Protein AF-A0A8H6TYX7-F1 (afdb_monomer_lite)

Sequence (125 aa):
MGPKTRNVTEVAYKVVAIGSCGVPTAKRFIGTNASGDPTIKAYGTYEDSEVYADPDVDVLYIGAFLCCIVLCEKPVSSNAAKLRSLLVAAKENDMIFMEAMWTPFQPLPLAVKSLLESGEFGARW

pLDDT: mean 81.77, std 11.76, range [48.25, 94.25]

Secondary structure (DSSP, 8-state):
--GGGGT--S------EEE-SSHHHHHHHHHHHSTT-TTSEEES--STTTTTT-TT-S-EEESS--SSSEEEPSSS-SSHHHHHHHHHHHHHTT---EE---GGGSHHHHHHHHHHHT-TT-S--

Foldseek 3Di:
DDCVVLVRDPDDDDQQEFEDCAQVVQQVCCVPPVVSPPNYHGHNDDDPVPPQVPPVDPADEDQDADAARYCYEPPNDPDDVSVVVSVVSCVVVVHDDHHVDCPCSDPVVVVVVVVVVVCPVHDDD

Structure (mmCIF, N/CA/C/O backbone):
data_AF-A0A8H6TYX7-F1
#
_entry.id   AF-A0A8H6TYX7-F1
#
loop_
_atom_site.group_PDB
_atom_site.id
_atom_site.type_symbol
_atom_site.label_atom_id
_atom_site.label_alt_id
_atom_site.label_comp_id
_atom_site.label_asym_id
_atom_site.label_entity_id
_atom_site.label_seq_id
_atom_site.pdbx_PDB_ins_code
_atom_site.Cartn_x
_atom_site.Cartn_y
_atom_site.Cartn_z
_atom_site.occupancy
_atom_site.B_iso_or_equiv
_atom_site.auth_seq_id
_atom_site.auth_comp_id
_atom_site.auth_asym_id
_atom_site.auth_atom_id
_atom_site.pdbx_PDB_model_num
ATOM 1 N N . MET A 1 1 ? 3.018 -4.619 15.814 1.00 49.97 1 MET A N 1
ATOM 2 C CA . MET A 1 1 ? 1.636 -5.120 15.991 1.00 49.97 1 MET A CA 1
ATOM 3 C C . MET A 1 1 ? 1.185 -5.729 14.675 1.00 49.97 1 MET A C 1
ATOM 5 O O . MET A 1 1 ? 1.257 -5.036 13.670 1.00 49.97 1 MET A O 1
ATOM 9 N N . GLY A 1 2 ? 0.829 -7.014 14.657 1.00 54.94 2 GLY A N 1
ATOM 10 C CA . GLY A 1 2 ? 0.375 -7.694 13.436 1.00 54.94 2 GLY A CA 1
ATOM 11 C C . GLY A 1 2 ? -1.127 -7.495 13.179 1.00 54.94 2 GLY A C 1
ATOM 12 O O . GLY A 1 2 ? -1.834 -7.076 14.091 1.00 54.94 2 GLY A O 1
ATOM 13 N N . PRO A 1 3 ? -1.645 -7.841 11.987 1.00 60.53 3 PRO A N 1
ATOM 14 C CA . PRO A 1 3 ? -3.069 -7.699 11.635 1.00 60.53 3 PRO A CA 1
ATOM 15 C C . PRO A 1 3 ? -4.032 -8.299 12.676 1.00 60.53 3 PRO A C 1
ATOM 17 O O . PRO A 1 3 ? -5.064 -7.711 13.002 1.00 60.53 3 PRO A O 1
ATOM 20 N N . LYS A 1 4 ? -3.620 -9.410 13.301 1.00 60.28 4 LYS A N 1
ATOM 21 C CA . LYS A 1 4 ? -4.368 -10.114 14.353 1.00 60.28 4 LYS A CA 1
ATOM 22 C C . LYS A 1 4 ? -4.702 -9.246 15.571 1.00 60.28 4 LYS A C 1
ATOM 24 O O . LYS A 1 4 ? -5.729 -9.465 16.199 1.00 60.28 4 LYS A O 1
ATOM 29 N N . THR A 1 5 ? -3.888 -8.239 15.902 1.00 65.00 5 THR A N 1
ATOM 30 C CA . THR A 1 5 ? -4.167 -7.344 17.042 1.00 65.00 5 THR A CA 1
ATOM 31 C C . THR A 1 5 ? -5.239 -6.294 16.731 1.00 65.00 5 THR A C 1
ATOM 33 O O . THR A 1 5 ? -5.578 -5.505 17.604 1.00 65.00 5 THR A O 1
ATOM 36 N N . ARG A 1 6 ? -5.752 -6.255 15.493 1.00 66.19 6 ARG A N 1
ATOM 37 C CA . ARG A 1 6 ? -6.812 -5.344 15.028 1.00 66.19 6 ARG A CA 1
ATOM 38 C C . ARG A 1 6 ? -8.085 -6.087 14.610 1.00 66.19 6 ARG A C 1
ATOM 40 O O . ARG A 1 6 ? -8.887 -5.535 13.870 1.00 66.19 6 ARG A O 1
ATOM 47 N N . ASN A 1 7 ? -8.241 -7.340 15.044 1.00 67.69 7 ASN A N 1
ATOM 48 C CA . ASN A 1 7 ? -9.342 -8.216 14.636 1.00 67.69 7 ASN A CA 1
ATOM 49 C C . ASN A 1 7 ? -9.416 -8.448 13.108 1.00 67.69 7 ASN A C 1
ATOM 51 O O . ASN A 1 7 ? -10.475 -8.749 12.571 1.00 67.69 7 ASN A O 1
ATOM 55 N N . VAL A 1 8 ? -8.283 -8.297 12.405 1.00 67.75 8 VAL A N 1
ATOM 56 C CA . VAL A 1 8 ? -8.150 -8.614 10.977 1.00 67.75 8 VAL A CA 1
ATOM 57 C C . VAL A 1 8 ? -7.539 -10.007 10.870 1.00 67.75 8 VAL A C 1
ATOM 59 O O . VAL A 1 8 ? -6.344 -10.191 11.123 1.00 67.75 8 VAL A O 1
ATOM 62 N N . THR A 1 9 ? -8.366 -10.998 10.548 1.00 63.22 9 THR A N 1
ATOM 63 C CA . THR A 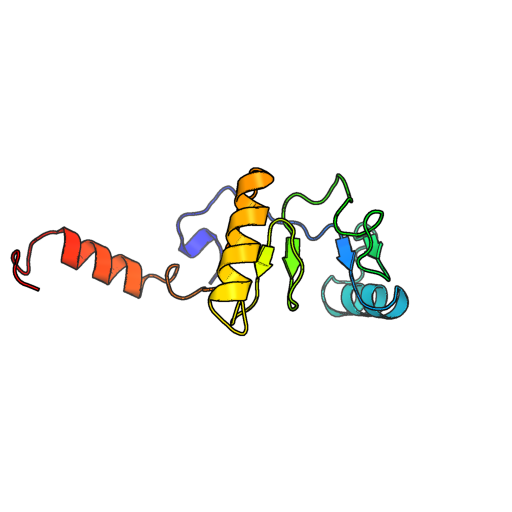1 9 ? -7.976 -12.420 10.529 1.00 63.22 9 THR A CA 1
ATOM 64 C C . THR A 1 9 ? -7.828 -13.009 9.129 1.00 63.22 9 THR A C 1
ATOM 66 O O . THR A 1 9 ? -7.246 -14.081 9.003 1.00 63.22 9 THR A O 1
ATOM 69 N N . GLU A 1 10 ? -8.288 -12.311 8.090 1.00 64.69 10 GLU A N 1
ATOM 70 C CA . GLU A 1 10 ? -8.459 -12.884 6.743 1.00 64.69 10 GLU A CA 1
ATOM 71 C C . GLU A 1 10 ? -7.589 -12.235 5.658 1.00 64.69 10 GLU A C 1
ATOM 73 O O . GLU A 1 10 ? -7.739 -12.542 4.481 1.00 64.69 10 GLU A O 1
ATOM 78 N N . VAL A 1 11 ? -6.657 -11.350 6.023 1.00 68.50 11 VAL A N 1
ATOM 79 C CA . VAL A 1 11 ? -5.853 -10.617 5.033 1.00 68.50 11 VAL A CA 1
ATOM 80 C C . VAL A 1 11 ? -4.408 -11.105 5.049 1.00 68.50 11 VAL A C 1
ATOM 82 O O . VAL A 1 11 ? -3.676 -10.886 6.017 1.00 68.50 11 VAL A O 1
ATOM 85 N N . ALA A 1 12 ? -3.997 -11.745 3.955 1.00 77.19 12 ALA A N 1
ATOM 86 C CA . ALA A 1 12 ? -2.603 -12.025 3.637 1.00 77.19 12 ALA A CA 1
ATOM 87 C C . ALA A 1 12 ? -2.134 -11.028 2.572 1.00 77.19 12 ALA A C 1
ATOM 89 O O . ALA A 1 12 ? -2.764 -10.898 1.528 1.00 77.19 12 ALA A O 1
ATOM 90 N N . TYR A 1 13 ? -1.036 -10.323 2.836 1.00 83.19 13 TYR A N 1
ATOM 91 C CA . TYR A 1 13 ? -0.377 -9.475 1.846 1.00 83.19 13 TYR A CA 1
ATOM 92 C C . TYR A 1 13 ? 0.864 -10.197 1.322 1.00 83.19 13 TYR A C 1
ATOM 94 O O . TYR A 1 13 ? 1.624 -10.785 2.096 1.00 83.19 13 TYR A O 1
ATOM 102 N N . LYS A 1 14 ? 1.082 -10.139 0.009 1.00 88.88 14 LYS A N 1
ATOM 103 C CA . LYS A 1 14 ? 2.294 -10.635 -0.640 1.00 88.88 14 LYS A CA 1
ATOM 104 C C . LYS A 1 14 ? 2.925 -9.489 -1.416 1.00 88.88 14 LYS A C 1
ATOM 106 O O . LYS A 1 14 ? 2.243 -8.791 -2.155 1.00 88.88 14 LYS A O 1
ATOM 111 N N . VAL A 1 15 ? 4.230 -9.303 -1.255 1.00 90.88 15 VAL A N 1
ATOM 112 C CA . VAL A 1 15 ? 4.984 -8.405 -2.134 1.00 90.88 15 VAL A CA 1
ATOM 113 C C . VAL A 1 15 ? 5.196 -9.138 -3.454 1.00 90.88 15 VAL A C 1
ATOM 115 O O . VAL A 1 15 ? 5.779 -10.217 -3.458 1.00 90.88 15 VAL A O 1
ATOM 118 N N . VAL A 1 16 ? 4.693 -8.579 -4.551 1.00 93.19 16 VAL A N 1
ATOM 119 C CA . VAL A 1 16 ? 4.776 -9.176 -5.900 1.00 93.19 16 VAL A CA 1
ATOM 120 C C . VAL A 1 16 ? 5.733 -8.421 -6.821 1.00 93.19 16 VAL A C 1
ATOM 122 O O . VAL A 1 16 ? 6.282 -8.994 -7.759 1.00 93.19 16 VAL A O 1
ATOM 125 N N . ALA A 1 17 ? 5.988 -7.146 -6.526 1.00 92.31 17 ALA A N 1
ATOM 126 C CA . ALA A 1 17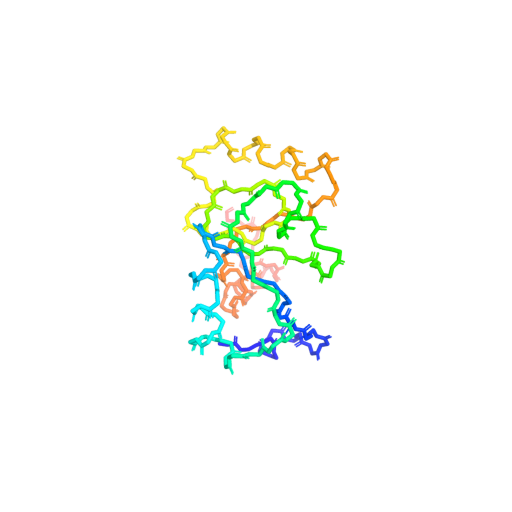 ? 6.830 -6.276 -7.327 1.00 92.31 17 ALA A CA 1
ATOM 127 C C . ALA A 1 17 ? 7.545 -5.240 -6.455 1.00 92.31 17 ALA A C 1
ATOM 129 O O . ALA A 1 17 ? 7.019 -4.799 -5.431 1.00 92.31 17 ALA A O 1
ATOM 130 N N . ILE A 1 18 ? 8.745 -4.837 -6.877 1.00 91.50 18 ILE A N 1
ATOM 131 C CA . ILE A 1 18 ? 9.518 -3.746 -6.276 1.00 91.50 18 ILE A CA 1
ATOM 132 C C . ILE A 1 18 ? 10.076 -2.861 -7.390 1.00 91.50 18 ILE A C 1
ATOM 134 O O . ILE A 1 18 ? 10.859 -3.319 -8.222 1.00 91.50 18 ILE A O 1
ATOM 138 N N . GLY A 1 19 ? 9.695 -1.583 -7.376 1.00 89.75 19 GLY A N 1
ATOM 139 C CA . GLY A 1 19 ? 10.244 -0.545 -8.248 1.00 89.75 19 GLY A CA 1
ATOM 140 C C . GLY A 1 19 ? 11.346 0.262 -7.562 1.00 89.75 19 GLY A C 1
ATOM 141 O O . GLY A 1 19 ? 11.281 0.542 -6.365 1.00 89.75 19 GLY A O 1
ATOM 142 N N . SER A 1 20 ? 12.378 0.635 -8.315 1.00 88.06 20 SER A N 1
ATOM 143 C CA . SER A 1 20 ? 13.422 1.563 -7.870 1.00 88.06 20 SER A CA 1
ATOM 144 C C . SER A 1 20 ? 13.975 2.360 -9.052 1.00 88.06 20 SER A C 1
ATOM 146 O O . SER A 1 20 ? 13.646 2.062 -10.191 1.00 88.06 20 SER A O 1
ATOM 148 N N . CYS A 1 21 ? 14.880 3.318 -8.821 1.00 84.12 21 CYS A N 1
ATOM 149 C CA . CYS A 1 21 ? 15.571 4.080 -9.879 1.00 84.12 21 CYS A CA 1
ATOM 150 C C . CYS A 1 21 ? 16.617 3.262 -10.672 1.00 84.12 21 CYS A C 1
ATOM 152 O O . CYS A 1 21 ? 17.568 3.808 -11.229 1.00 84.12 21 CYS A O 1
ATOM 154 N N . GLY A 1 22 ? 16.481 1.938 -10.675 1.00 88.25 22 GLY A N 1
ATOM 155 C CA . GLY A 1 22 ? 17.329 1.014 -11.407 1.00 88.25 22 GLY A CA 1
ATOM 156 C C . GLY A 1 22 ? 17.095 -0.424 -10.960 1.00 88.25 22 GLY A C 1
ATOM 157 O O . GLY A 1 22 ? 17.062 -0.721 -9.761 1.00 88.25 22 GLY A O 1
ATOM 158 N N . VAL A 1 23 ? 17.007 -1.339 -11.930 1.00 91.44 23 VAL A N 1
ATOM 159 C CA . VAL A 1 23 ? 16.803 -2.779 -11.688 1.00 91.44 23 VAL A CA 1
ATOM 160 C C . VAL A 1 23 ? 17.813 -3.362 -10.683 1.00 91.44 23 VAL A C 1
ATOM 162 O O . VAL A 1 23 ? 17.394 -4.130 -9.814 1.00 91.44 23 VAL A O 1
ATOM 165 N N . PRO A 1 24 ? 19.119 -3.004 -10.702 1.00 93.81 24 PRO A N 1
ATOM 166 C CA . PRO A 1 24 ? 20.067 -3.506 -9.703 1.00 93.81 24 PRO A CA 1
ATOM 167 C C . PRO A 1 24 ? 19.704 -3.112 -8.267 1.00 93.81 24 PRO A C 1
ATOM 169 O O . PRO A 1 24 ? 19.910 -3.893 -7.338 1.00 93.81 24 PRO A O 1
ATOM 172 N N . THR A 1 25 ? 19.140 -1.918 -8.069 1.00 90.75 25 THR A N 1
ATOM 173 C CA . THR A 1 25 ? 18.714 -1.452 -6.746 1.00 90.75 25 THR A CA 1
ATOM 174 C C . THR A 1 25 ? 17.467 -2.178 -6.270 1.00 90.75 25 THR A C 1
ATOM 176 O O . THR A 1 25 ? 17.450 -2.626 -5.124 1.00 90.75 25 THR A O 1
ATOM 179 N N . ALA A 1 26 ? 16.481 -2.378 -7.148 1.00 91.69 26 ALA A N 1
ATOM 180 C CA . ALA A 1 26 ? 15.301 -3.180 -6.835 1.00 91.69 26 ALA A CA 1
ATOM 181 C C . ALA A 1 26 ? 15.684 -4.626 -6.468 1.00 91.69 26 ALA A C 1
ATOM 183 O O . ALA A 1 26 ? 15.312 -5.115 -5.404 1.00 91.69 26 ALA A O 1
ATOM 184 N N . LYS A 1 27 ? 16.536 -5.282 -7.272 1.00 93.19 27 LYS A N 1
ATOM 185 C CA . LYS A 1 27 ? 17.037 -6.641 -6.984 1.00 93.19 27 LYS A CA 1
ATOM 186 C C . LYS A 1 27 ? 17.800 -6.726 -5.663 1.00 93.19 27 LYS A C 1
ATOM 188 O O . LYS A 1 27 ? 17.602 -7.670 -4.902 1.00 93.19 27 LYS A O 1
ATOM 193 N N . ARG A 1 28 ? 18.648 -5.735 -5.360 1.00 94.25 28 ARG A N 1
ATOM 194 C CA . ARG A 1 28 ? 19.351 -5.662 -4.069 1.00 94.25 28 ARG A CA 1
ATOM 195 C C . ARG A 1 28 ? 18.361 -5.573 -2.910 1.00 94.25 28 ARG A C 1
ATOM 197 O O . ARG A 1 28 ? 18.523 -6.282 -1.923 1.00 94.25 28 ARG A O 1
ATOM 204 N N . PHE A 1 29 ? 17.330 -4.739 -3.039 1.00 92.00 29 PHE A N 1
ATOM 205 C CA . PHE A 1 29 ? 16.300 -4.603 -2.015 1.00 92.00 29 PHE A CA 1
ATOM 206 C C . PHE A 1 29 ? 15.545 -5.920 -1.782 1.00 92.00 29 PHE A C 1
ATOM 208 O O . PHE A 1 29 ? 15.344 -6.289 -0.626 1.00 92.00 29 PHE A O 1
ATOM 215 N N . ILE A 1 30 ? 15.193 -6.652 -2.848 1.00 93.38 30 ILE A N 1
ATOM 216 C CA . ILE A 1 30 ? 14.571 -7.986 -2.760 1.00 93.38 30 ILE A CA 1
ATOM 217 C C . ILE A 1 30 ? 15.488 -8.960 -2.008 1.00 93.38 30 ILE A C 1
ATOM 219 O O . ILE A 1 30 ? 15.049 -9.637 -1.078 1.00 93.38 30 ILE A O 1
ATOM 223 N N . GLY A 1 31 ? 16.778 -8.996 -2.358 1.00 93.69 31 GLY A N 1
ATOM 224 C CA . GLY A 1 31 ? 17.757 -9.867 -1.704 1.00 93.69 31 GLY A CA 1
ATOM 225 C C . GLY A 1 31 ? 17.909 -9.595 -0.204 1.00 93.69 31 GLY A C 1
ATOM 226 O O . GLY A 1 31 ? 18.011 -10.531 0.582 1.00 93.69 31 GLY A O 1
ATOM 227 N N . THR A 1 32 ? 17.890 -8.324 0.205 1.00 93.69 32 THR A N 1
ATOM 228 C CA . THR A 1 32 ? 18.069 -7.937 1.613 1.00 93.69 32 THR A CA 1
ATOM 229 C C . THR A 1 32 ? 16.790 -8.060 2.442 1.00 93.69 32 THR A C 1
ATOM 231 O O . THR A 1 32 ? 16.857 -8.509 3.582 1.00 93.69 32 THR A O 1
ATOM 234 N N . ASN A 1 33 ? 15.636 -7.655 1.902 1.00 90.00 33 ASN A N 1
ATOM 235 C CA . ASN A 1 33 ? 14.414 -7.443 2.693 1.00 90.00 33 ASN A CA 1
ATOM 236 C C . ASN A 1 33 ? 13.292 -8.444 2.396 1.00 90.00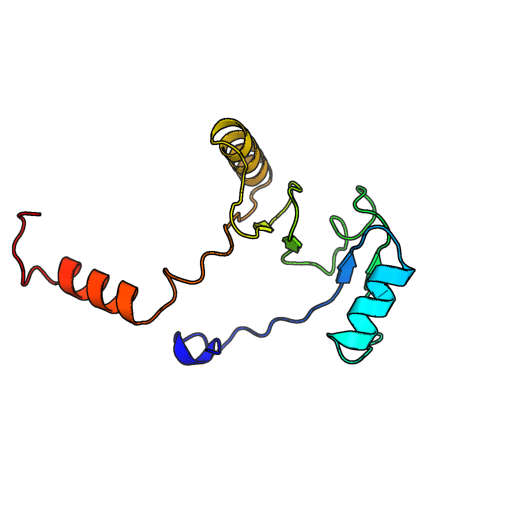 33 ASN A C 1
ATOM 238 O O . ASN A 1 33 ? 12.354 -8.546 3.180 1.00 90.00 33 ASN A O 1
ATOM 242 N N . ALA A 1 34 ? 13.375 -9.175 1.284 1.00 88.69 34 ALA A N 1
ATOM 243 C CA . ALA A 1 34 ? 12.370 -10.151 0.864 1.00 88.69 34 ALA A CA 1
ATOM 244 C C . ALA A 1 34 ? 12.981 -11.545 0.646 1.00 88.69 34 ALA A C 1
ATOM 246 O O . ALA A 1 34 ? 12.510 -12.319 -0.182 1.00 88.69 34 ALA A O 1
ATOM 247 N N . SER A 1 35 ? 14.072 -11.844 1.362 1.00 89.88 35 SER A N 1
ATOM 248 C CA . SER A 1 35 ? 14.764 -13.141 1.341 1.00 89.88 35 SER A CA 1
ATOM 249 C C . SER A 1 35 ? 15.192 -13.624 -0.053 1.00 89.88 35 SER A C 1
ATOM 251 O O . SER A 1 35 ? 15.436 -14.814 -0.237 1.00 89.88 35 SER A O 1
ATOM 253 N N . GLY A 1 36 ? 15.296 -12.721 -1.035 1.00 86.94 36 GLY A N 1
ATOM 254 C CA . GLY A 1 36 ? 15.613 -13.094 -2.412 1.00 86.94 36 GLY A CA 1
ATOM 255 C C . GLY A 1 36 ? 14.499 -13.859 -3.134 1.00 86.94 36 GLY A C 1
ATOM 256 O O . GLY A 1 36 ? 14.818 -14.613 -4.049 1.00 86.94 36 GLY A O 1
ATOM 257 N N . ASP A 1 37 ? 13.230 -13.701 -2.734 1.00 91.31 37 ASP A N 1
ATOM 258 C CA . ASP A 1 37 ? 12.093 -14.385 -3.365 1.00 91.31 37 ASP A CA 1
ATOM 259 C C . ASP A 1 37 ? 12.076 -14.133 -4.892 1.00 91.31 37 ASP A C 1
ATOM 261 O O . ASP A 1 37 ? 11.900 -12.989 -5.330 1.00 91.31 37 ASP A O 1
ATOM 265 N N . PRO A 1 38 ? 12.257 -15.182 -5.721 1.00 89.62 38 PRO A N 1
ATOM 266 C CA . PRO A 1 38 ? 12.345 -15.046 -7.172 1.00 89.62 38 PRO A CA 1
ATOM 267 C C . PRO A 1 38 ? 10.997 -14.726 -7.826 1.00 89.62 38 PRO A C 1
ATOM 269 O O . PRO A 1 38 ? 10.962 -14.400 -9.010 1.00 89.62 38 PRO A O 1
ATOM 272 N N . THR A 1 39 ? 9.890 -14.831 -7.085 1.00 92.88 39 THR A N 1
ATOM 273 C CA . THR A 1 39 ? 8.553 -14.480 -7.576 1.00 92.88 39 THR A CA 1
ATOM 274 C C . THR A 1 39 ? 8.296 -12.974 -7.558 1.00 92.88 39 THR A C 1
ATOM 276 O O . THR A 1 39 ? 7.308 -12.530 -8.136 1.00 92.88 39 THR A O 1
ATOM 279 N N . ILE A 1 40 ? 9.183 -12.186 -6.938 1.00 94.06 40 ILE A N 1
ATOM 280 C CA . ILE A 1 40 ? 9.069 -10.729 -6.873 1.00 94.06 40 ILE A CA 1
ATOM 281 C C . ILE A 1 40 ? 9.719 -10.100 -8.106 1.00 94.06 40 ILE A C 1
ATOM 283 O O . ILE A 1 40 ? 10.931 -10.208 -8.317 1.00 94.06 40 ILE A O 1
ATOM 287 N N . LYS A 1 41 ? 8.924 -9.392 -8.909 1.00 93.25 41 LYS A N 1
ATOM 288 C CA . LYS A 1 41 ? 9.413 -8.676 -10.092 1.00 93.25 41 LYS A CA 1
ATOM 289 C C . LYS A 1 41 ? 10.186 -7.418 -9.680 1.00 93.25 41 LYS A C 1
ATOM 291 O O . LYS A 1 41 ? 9.804 -6.711 -8.749 1.00 93.25 41 LYS A O 1
ATOM 296 N N . ALA A 1 42 ? 11.286 -7.134 -10.373 1.00 92.69 42 ALA A N 1
ATOM 297 C CA . ALA A 1 42 ? 12.149 -5.987 -10.097 1.00 92.69 42 ALA A CA 1
ATOM 298 C C . ALA A 1 42 ? 12.089 -4.984 -11.252 1.00 92.69 42 ALA A C 1
ATOM 300 O O . ALA A 1 42 ? 12.590 -5.278 -12.338 1.00 92.69 42 ALA A O 1
ATOM 301 N N . TYR A 1 43 ? 11.544 -3.800 -10.986 1.00 91.44 43 TYR A N 1
ATOM 302 C CA . TYR A 1 43 ? 11.384 -2.724 -11.962 1.00 91.44 43 TYR A CA 1
ATOM 303 C C . TYR A 1 43 ? 12.415 -1.612 -11.736 1.00 91.44 43 TYR A C 1
ATOM 305 O O . TYR A 1 43 ? 12.810 -1.319 -10.601 1.00 91.44 43 TYR A O 1
ATOM 313 N N . GLY A 1 44 ? 12.909 -1.036 -12.833 1.00 87.62 44 GLY A N 1
ATOM 314 C CA . GLY A 1 44 ? 14.016 -0.070 -12.823 1.00 87.62 44 GLY A CA 1
ATOM 315 C C . GLY A 1 44 ? 13.618 1.370 -13.117 1.00 87.62 44 GLY A C 1
ATOM 316 O O . GLY A 1 44 ? 14.452 2.266 -12.971 1.00 87.62 44 GLY A O 1
ATOM 317 N N . THR A 1 45 ? 12.375 1.582 -13.533 1.00 78.81 45 THR A N 1
ATOM 318 C CA . THR A 1 45 ? 11.778 2.892 -13.758 1.00 78.81 45 THR A CA 1
ATOM 319 C C . THR A 1 45 ? 10.344 2.890 -13.227 1.00 78.81 45 THR A C 1
ATOM 321 O O . THR A 1 45 ? 9.813 1.872 -12.781 1.00 78.81 45 THR A O 1
ATOM 324 N N . TYR A 1 46 ? 9.745 4.073 -13.219 1.00 73.81 46 TYR A N 1
ATOM 325 C CA . TYR A 1 46 ? 8.399 4.333 -12.714 1.00 73.81 46 TYR A CA 1
ATOM 326 C C . TYR A 1 46 ? 7.431 4.675 -13.858 1.00 73.81 46 TYR A C 1
ATOM 328 O O . TYR A 1 46 ? 6.456 5.382 -13.640 1.00 73.81 46 TYR A O 1
ATOM 336 N N . GLU A 1 47 ? 7.749 4.254 -15.084 1.00 70.88 47 GLU A N 1
ATOM 337 C CA . GLU A 1 47 ? 6.983 4.601 -16.285 1.00 70.88 47 GLU A CA 1
ATOM 338 C C . GLU A 1 47 ? 5.737 3.717 -16.459 1.00 70.88 47 GLU A C 1
ATOM 340 O O . GLU A 1 47 ? 5.586 2.684 -15.799 1.00 70.88 47 GLU A O 1
ATOM 345 N N . ASP A 1 48 ? 4.857 4.132 -17.376 1.00 56.06 48 ASP A N 1
ATOM 346 C CA . ASP A 1 48 ? 3.513 3.579 -17.611 1.00 56.06 48 ASP A CA 1
ATOM 347 C C . ASP A 1 48 ? 3.485 2.085 -17.994 1.00 56.06 48 ASP A C 1
ATOM 349 O O . ASP A 1 48 ? 2.416 1.485 -18.027 1.00 56.06 48 ASP A O 1
ATOM 353 N N . SER A 1 49 ? 4.632 1.460 -18.278 1.00 58.41 49 SER A N 1
ATOM 354 C CA . SER A 1 49 ? 4.748 0.036 -18.629 1.00 58.41 49 SER A CA 1
ATOM 355 C C . SER A 1 49 ? 5.347 -0.851 -17.528 1.00 58.41 49 SER A C 1
ATOM 357 O O . SER A 1 49 ? 5.647 -2.012 -17.791 1.00 58.41 49 SER A O 1
ATOM 359 N N . GLU A 1 50 ? 5.581 -0.321 -16.324 1.00 76.00 50 GLU A N 1
ATOM 360 C CA . GLU A 1 50 ? 6.351 -1.003 -15.271 1.00 76.00 50 GLU A CA 1
ATOM 361 C C . GLU A 1 50 ? 5.489 -1.251 -14.015 1.00 76.00 50 GLU A C 1
ATOM 363 O O . GLU A 1 50 ? 4.363 -1.731 -14.111 1.00 76.00 50 GLU A O 1
ATOM 368 N N . VAL A 1 51 ? 5.993 -0.935 -12.817 1.00 80.94 51 VAL A N 1
ATOM 369 C CA . VAL A 1 51 ? 5.362 -1.294 -11.532 1.00 80.94 51 VAL A CA 1
ATOM 370 C C . VAL A 1 51 ? 3.928 -0.768 -11.356 1.00 80.94 51 VAL A C 1
ATOM 372 O O . VAL A 1 51 ? 3.155 -1.372 -10.621 1.00 80.94 51 VAL A O 1
ATOM 375 N N . TYR A 1 52 ? 3.564 0.332 -12.024 1.00 78.50 52 TYR A N 1
ATOM 376 C CA . TYR A 1 52 ? 2.215 0.918 -11.973 1.00 78.50 52 TYR A CA 1
ATOM 377 C C . TYR A 1 52 ? 1.187 0.177 -12.822 1.00 78.50 52 TYR A C 1
ATOM 379 O O . TYR A 1 52 ? -0.005 0.285 -12.553 1.00 78.50 52 TYR A O 1
ATOM 387 N N . ALA A 1 53 ? 1.647 -0.524 -13.856 1.00 82.62 53 ALA A N 1
ATOM 388 C CA . ALA A 1 53 ? 0.804 -1.221 -14.819 1.00 82.62 53 ALA A CA 1
ATOM 389 C C . ALA A 1 53 ? 0.891 -2.745 -14.675 1.00 82.62 53 ALA A C 1
ATOM 391 O O . ALA A 1 53 ? 0.333 -3.474 -15.495 1.00 82.62 53 ALA A O 1
ATOM 392 N N . ASP A 1 54 ? 1.597 -3.236 -13.654 1.00 87.12 54 ASP A N 1
ATOM 393 C CA . ASP A 1 54 ? 1.706 -4.662 -13.387 1.00 87.12 54 ASP A CA 1
ATOM 394 C C . ASP A 1 54 ? 0.332 -5.220 -12.974 1.00 87.12 54 ASP A C 1
ATOM 396 O O . ASP A 1 54 ? -0.187 -4.833 -11.925 1.00 87.12 54 ASP A O 1
ATOM 400 N N . PRO A 1 55 ? -0.264 -6.134 -13.762 1.00 88.12 55 PRO A N 1
ATOM 401 C CA . PRO A 1 55 ? -1.596 -6.662 -13.480 1.00 88.12 55 PRO A CA 1
ATOM 402 C C . PRO A 1 55 ? -1.653 -7.512 -12.205 1.00 88.12 55 PRO A C 1
ATOM 404 O O . PRO A 1 55 ? -2.748 -7.792 -11.726 1.00 88.12 55 PRO A O 1
ATOM 407 N N . ASP A 1 56 ? -0.503 -7.926 -11.659 1.00 89.44 56 ASP A N 1
ATOM 408 C CA . ASP A 1 56 ? -0.434 -8.677 -10.404 1.00 89.44 56 ASP A CA 1
ATOM 409 C C . ASP A 1 56 ? -0.404 -7.757 -9.163 1.00 89.44 56 ASP A C 1
ATOM 411 O O . ASP A 1 56 ? -0.392 -8.256 -8.037 1.00 89.44 56 ASP A O 1
ATOM 415 N N . VAL A 1 57 ? -0.350 -6.427 -9.337 1.00 88.25 57 VAL A N 1
ATOM 416 C CA . VAL A 1 57 ? -0.285 -5.443 -8.241 1.00 88.25 57 VAL A CA 1
ATOM 417 C C . VAL A 1 57 ? -1.674 -4.894 -7.915 1.00 88.25 57 VAL A C 1
ATOM 419 O O . VAL A 1 57 ? -2.211 -4.056 -8.632 1.00 88.25 57 VAL A O 1
ATOM 422 N N . ASP A 1 58 ? -2.214 -5.293 -6.762 1.00 85.75 58 ASP A N 1
ATOM 423 C CA . ASP A 1 58 ? -3.486 -4.755 -6.250 1.00 85.75 58 ASP A CA 1
ATOM 424 C C . ASP A 1 58 ? -3.327 -3.394 -5.548 1.00 85.75 58 ASP A C 1
ATOM 426 O O . ASP A 1 58 ? -4.209 -2.535 -5.588 1.00 85.75 58 ASP A O 1
ATOM 430 N N . VAL A 1 59 ? -2.213 -3.210 -4.831 1.00 84.44 59 VAL A N 1
ATOM 431 C CA . VAL A 1 59 ? -1.953 -2.039 -3.982 1.00 84.44 59 VAL A CA 1
ATOM 432 C C . VAL A 1 59 ? -0.497 -1.630 -4.113 1.00 84.44 59 VAL A C 1
ATOM 434 O O . VAL A 1 59 ? 0.402 -2.461 -3.966 1.00 84.44 59 VAL A O 1
ATOM 437 N N . LEU A 1 60 ? -0.259 -0.331 -4.293 1.00 85.94 60 LEU A N 1
ATOM 438 C CA . LEU A 1 60 ? 1.082 0.225 -4.322 1.00 85.94 60 LEU A CA 1
ATOM 439 C C . LEU A 1 60 ? 1.395 0.970 -3.016 1.00 85.94 60 LEU A C 1
ATOM 441 O O . LEU A 1 60 ? 0.598 1.738 -2.476 1.00 85.94 60 LEU A O 1
ATOM 445 N N . TYR A 1 61 ? 2.593 0.741 -2.491 1.00 85.25 61 TYR A N 1
ATOM 446 C CA . TYR A 1 61 ? 3.151 1.516 -1.389 1.00 85.25 61 TYR A CA 1
ATOM 447 C C . TYR A 1 61 ? 4.309 2.343 -1.928 1.00 85.25 61 TYR A C 1
ATOM 449 O O . TYR A 1 61 ? 5.261 1.789 -2.483 1.00 85.25 61 TYR A O 1
ATOM 457 N N . ILE A 1 62 ? 4.229 3.667 -1.782 1.00 81.69 62 ILE A N 1
ATOM 458 C CA . ILE A 1 62 ? 5.231 4.570 -2.351 1.00 81.69 62 ILE A CA 1
ATOM 459 C C . ILE A 1 62 ? 5.813 5.456 -1.252 1.00 81.69 62 ILE A C 1
ATOM 461 O O . ILE A 1 62 ? 5.111 6.221 -0.590 1.00 81.69 62 ILE A O 1
ATOM 465 N N . GLY A 1 63 ? 7.139 5.389 -1.118 1.00 71.31 63 GLY A N 1
ATOM 466 C CA . GLY A 1 63 ? 7.942 6.296 -0.289 1.00 71.31 63 GLY A CA 1
ATOM 467 C C . GLY A 1 63 ? 8.248 7.653 -0.947 1.00 71.31 63 GLY A C 1
ATOM 468 O O . GLY A 1 63 ? 9.099 8.391 -0.464 1.00 71.31 63 GLY A O 1
ATOM 469 N N . ALA A 1 64 ? 7.617 7.955 -2.084 1.00 61.91 64 ALA A N 1
ATOM 470 C CA . ALA A 1 64 ? 7.845 9.108 -2.954 1.00 61.91 64 ALA A CA 1
ATOM 471 C C . ALA A 1 64 ? 6.517 9.544 -3.612 1.00 61.91 64 ALA A C 1
ATOM 473 O O . ALA A 1 64 ? 5.558 8.780 -3.659 1.00 61.91 64 ALA A O 1
ATOM 474 N N . PHE A 1 65 ? 6.427 10.778 -4.109 1.00 55.34 65 PHE A N 1
ATOM 475 C CA . PHE A 1 65 ? 5.172 11.334 -4.638 1.00 55.34 65 PHE A CA 1
ATOM 476 C C . PHE A 1 65 ? 4.872 10.837 -6.062 1.00 55.34 65 PHE A C 1
ATOM 478 O O . PHE A 1 65 ? 5.351 11.440 -7.020 1.00 55.34 65 PHE A O 1
ATOM 485 N N . LEU A 1 66 ? 4.083 9.770 -6.214 1.00 55.66 66 LEU A N 1
ATOM 486 C CA . LEU A 1 66 ? 3.604 9.268 -7.514 1.00 55.66 66 LEU A CA 1
ATOM 487 C C . LEU A 1 66 ? 2.102 8.896 -7.424 1.00 55.66 66 LEU A C 1
ATOM 489 O O . LEU A 1 66 ? 1.584 8.688 -6.329 1.00 55.66 66 LEU A O 1
ATOM 493 N N . CYS A 1 67 ? 1.379 8.919 -8.549 1.00 48.25 67 CYS A N 1
ATOM 494 C CA . CYS A 1 67 ? -0.066 9.218 -8.617 1.00 48.25 67 CYS A CA 1
ATOM 495 C C . CYS A 1 67 ? -1.034 8.024 -8.824 1.00 48.25 67 CYS A C 1
ATOM 497 O O . CYS A 1 67 ? -2.020 8.200 -9.535 1.00 48.25 67 CYS A O 1
ATOM 499 N N . CYS A 1 68 ? -0.829 6.833 -8.246 1.00 48.66 68 CYS A N 1
ATOM 500 C CA . CYS A 1 68 ? -1.740 5.693 -8.510 1.00 48.66 68 CYS A CA 1
ATOM 501 C C . CYS A 1 68 ? -1.846 4.740 -7.302 1.00 48.66 68 CYS A C 1
ATOM 503 O O . CYS A 1 68 ? -0.811 4.232 -6.892 1.00 48.66 68 CYS A O 1
ATOM 505 N N . ILE A 1 69 ? -3.053 4.523 -6.740 1.00 59.94 69 ILE A N 1
ATOM 506 C CA . ILE A 1 69 ? -3.397 3.709 -5.534 1.00 59.94 69 ILE A CA 1
ATOM 507 C C . ILE A 1 69 ? -2.258 3.593 -4.522 1.00 59.94 69 ILE A C 1
ATOM 509 O O . ILE A 1 69 ? -1.473 2.648 -4.557 1.00 59.94 69 ILE A O 1
ATOM 513 N N . VAL A 1 70 ? -2.173 4.547 -3.596 1.00 68.00 70 VAL A N 1
ATOM 514 C CA . VAL A 1 70 ? -0.965 4.687 -2.786 1.00 68.00 70 VAL A CA 1
ATOM 515 C C . VAL A 1 70 ? -1.288 4.686 -1.310 1.00 68.00 70 VAL A C 1
ATOM 517 O O . VAL A 1 70 ? -1.901 5.628 -0.804 1.00 68.00 70 VAL A O 1
ATOM 520 N N . LEU A 1 71 ? -0.792 3.667 -0.608 1.00 74.62 71 LEU A N 1
ATOM 521 C CA . LEU A 1 71 ? -0.374 3.878 0.770 1.00 74.62 71 LEU A CA 1
ATOM 522 C C . LEU A 1 71 ? 0.887 4.753 0.711 1.00 74.62 71 LEU A C 1
ATOM 524 O O . LEU A 1 71 ? 1.973 4.268 0.392 1.00 74.62 71 LEU A O 1
ATOM 528 N N . CYS A 1 72 ? 0.719 6.061 0.895 1.00 83.00 72 CYS A N 1
ATOM 529 C CA . CYS A 1 72 ? 1.786 7.038 0.679 1.00 83.00 72 CYS A CA 1
ATOM 530 C C . CYS A 1 72 ? 2.459 7.372 1.995 1.00 83.00 72 CYS A C 1
ATOM 532 O O . CYS A 1 72 ? 1.776 7.690 2.970 1.00 83.00 72 CYS A O 1
ATOM 534 N N . GLU A 1 73 ? 3.787 7.317 2.028 1.00 83.31 73 GLU A N 1
ATOM 535 C CA . GLU A 1 73 ? 4.520 7.680 3.233 1.00 83.31 73 GLU A CA 1
ATOM 536 C C . GLU A 1 73 ? 4.247 9.110 3.695 1.00 83.31 73 GLU A C 1
ATOM 538 O O . GLU A 1 73 ? 3.939 10.015 2.915 1.00 83.31 73 GLU A O 1
ATOM 543 N N . LYS A 1 74 ? 4.352 9.310 5.010 1.00 80.62 74 LYS A N 1
ATOM 544 C CA . LYS A 1 74 ? 4.133 10.621 5.619 1.00 80.62 74 LYS A CA 1
ATOM 545 C C . LYS A 1 74 ? 5.373 11.520 5.442 1.00 80.62 74 LYS A C 1
ATOM 547 O O . LYS A 1 74 ? 6.483 11.056 5.690 1.00 80.62 74 LYS A O 1
ATOM 552 N N . PRO A 1 75 ? 5.212 12.834 5.168 1.00 84.31 75 PRO A N 1
ATOM 553 C CA . PRO A 1 75 ? 3.982 13.513 4.765 1.00 84.31 75 PRO A CA 1
ATOM 554 C C . PRO A 1 75 ? 3.618 13.221 3.313 1.00 84.31 75 PRO A C 1
ATOM 556 O O . PRO A 1 75 ? 4.437 13.390 2.414 1.00 84.31 75 PRO A O 1
ATOM 559 N N . VAL A 1 76 ? 2.340 12.914 3.092 1.00 83.12 76 VAL A N 1
ATOM 560 C CA . VAL A 1 76 ? 1.793 12.589 1.765 1.00 83.12 76 VAL A CA 1
ATOM 561 C C . VAL A 1 76 ? 1.915 13.717 0.735 1.00 83.12 76 VAL A C 1
ATOM 563 O O . VAL A 1 76 ? 1.845 13.487 -0.470 1.00 83.12 76 VAL A O 1
ATOM 566 N N . SER A 1 77 ? 2.102 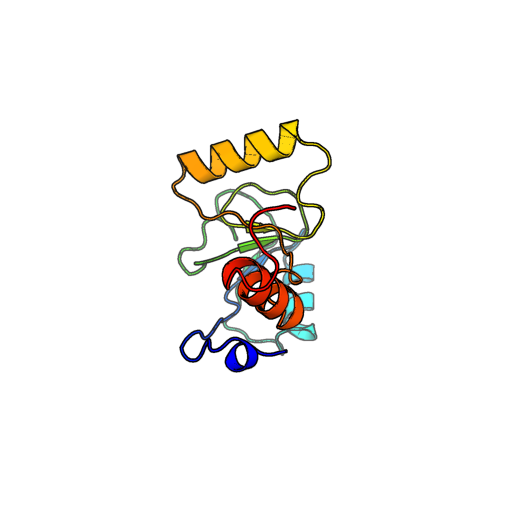14.966 1.170 1.00 84.31 77 SER A N 1
ATOM 567 C CA . SER A 1 77 ? 2.396 16.076 0.264 1.00 84.31 77 SER A CA 1
ATOM 568 C C . SER A 1 77 ? 3.115 17.223 0.960 1.00 84.31 77 SER A C 1
ATOM 570 O O . SER A 1 77 ? 2.894 17.487 2.140 1.00 84.31 77 SER A O 1
ATOM 572 N N . SER A 1 78 ? 3.913 17.980 0.200 1.00 87.50 78 SER A N 1
ATOM 573 C CA . SER A 1 78 ? 4.557 19.205 0.690 1.00 87.50 78 SER A CA 1
ATOM 574 C C . SER A 1 78 ? 3.567 20.350 0.933 1.00 87.50 78 SER A C 1
ATOM 576 O O . SER A 1 78 ? 3.902 21.312 1.614 1.00 87.50 78 SER A O 1
ATOM 578 N N . ASN A 1 79 ? 2.386 20.318 0.300 1.00 89.25 79 ASN A N 1
ATOM 579 C CA . ASN A 1 79 ? 1.359 21.344 0.474 1.00 89.25 79 ASN A CA 1
ATOM 580 C C . ASN A 1 79 ? -0.053 20.832 0.142 1.00 89.25 79 ASN A C 1
ATOM 582 O O . ASN A 1 79 ? -0.237 19.829 -0.548 1.00 89.25 79 ASN A O 1
ATOM 586 N N . ALA A 1 80 ? -1.062 21.575 0.599 1.00 91.31 80 ALA A N 1
ATOM 587 C CA . ALA A 1 80 ? -2.464 21.203 0.432 1.00 91.31 80 ALA A CA 1
ATOM 588 C C . ALA A 1 80 ? -2.950 21.244 -1.029 1.00 91.31 80 ALA A C 1
ATOM 590 O O . ALA A 1 80 ? -3.862 20.503 -1.381 1.00 91.31 80 ALA A O 1
ATOM 591 N N . ALA A 1 81 ? -2.374 22.096 -1.885 1.00 90.94 81 ALA A N 1
ATOM 592 C CA . ALA A 1 81 ? -2.779 22.181 -3.290 1.00 90.94 81 ALA A CA 1
ATOM 593 C C . ALA A 1 81 ? -2.398 20.907 -4.057 1.00 90.94 81 ALA A C 1
ATOM 595 O O . ALA A 1 81 ? -3.248 20.318 -4.715 1.00 90.94 81 ALA A O 1
ATOM 596 N N . LYS A 1 82 ? -1.160 20.434 -3.882 1.00 87.12 82 LYS A N 1
ATOM 597 C CA . LYS A 1 82 ? -0.676 19.169 -4.444 1.00 87.12 82 LYS A CA 1
ATOM 598 C C . LYS A 1 82 ? -1.476 17.977 -3.921 1.00 87.12 82 LYS A C 1
ATOM 600 O O . LYS A 1 82 ? -1.880 17.135 -4.713 1.00 87.12 82 LYS A O 1
ATOM 605 N N . LEU A 1 83 ? -1.760 17.932 -2.615 1.00 88.69 83 LEU A N 1
ATOM 606 C CA . LEU A 1 83 ? -2.608 16.882 -2.042 1.00 88.69 83 LEU A CA 1
ATOM 607 C C . LEU A 1 83 ? -4.000 16.857 -2.688 1.00 88.69 83 LEU A C 1
ATOM 609 O O . LEU A 1 83 ? -4.490 15.790 -3.033 1.00 88.69 83 LEU A O 1
ATOM 613 N N . ARG A 1 84 ? -4.629 18.020 -2.903 1.00 91.12 84 ARG A N 1
ATOM 614 C CA . ARG A 1 84 ? -5.932 18.083 -3.582 1.00 91.12 84 ARG A CA 1
ATOM 615 C C . ARG A 1 84 ? -5.872 17.526 -5.001 1.00 91.12 84 ARG A C 1
ATOM 617 O O . ARG A 1 84 ? -6.761 16.767 -5.363 1.00 91.12 84 ARG A O 1
ATOM 624 N N . SER A 1 85 ? -4.836 17.852 -5.772 1.00 89.38 85 SER A N 1
ATOM 625 C CA . SER A 1 85 ? -4.657 17.291 -7.117 1.00 89.38 85 SER A CA 1
ATOM 626 C C . SER A 1 85 ? -4.517 15.765 -7.094 1.00 89.38 85 SER A C 1
ATOM 628 O O . SER A 1 85 ? -5.141 15.096 -7.909 1.00 89.38 85 SER A O 1
ATOM 630 N N . LEU A 1 86 ? -3.773 15.210 -6.128 1.00 86.25 86 LEU A N 1
ATOM 631 C CA . LEU A 1 86 ? -3.644 13.757 -5.951 1.00 86.25 86 LEU A CA 1
ATOM 632 C C . LEU A 1 86 ? -4.985 13.094 -5.608 1.00 86.25 86 LEU A C 1
ATOM 634 O O . LEU A 1 86 ? -5.324 12.063 -6.177 1.00 86.25 86 LEU A O 1
ATOM 638 N N . LEU A 1 87 ? -5.766 13.698 -4.708 1.00 88.50 87 LEU A N 1
ATOM 639 C CA . LEU A 1 87 ? -7.080 13.179 -4.319 1.00 88.50 87 LEU A CA 1
ATOM 640 C C . LEU A 1 87 ? -8.095 13.230 -5.469 1.00 88.50 87 LEU A C 1
ATOM 642 O O . LEU A 1 87 ? -8.912 12.322 -5.593 1.00 88.50 87 LEU A O 1
ATOM 646 N N . VAL A 1 88 ? -8.047 14.274 -6.305 1.00 90.75 88 VAL A N 1
ATOM 647 C CA . VAL A 1 88 ? -8.876 14.364 -7.517 1.00 90.75 88 VAL A CA 1
ATOM 648 C C . VAL A 1 88 ? -8.507 13.247 -8.489 1.00 90.75 88 VAL A C 1
ATOM 650 O O . VAL A 1 88 ? -9.393 12.497 -8.880 1.00 90.75 88 VAL A O 1
ATOM 653 N N . ALA A 1 89 ? -7.218 13.068 -8.788 1.00 86.31 89 ALA A N 1
ATOM 654 C CA . ALA A 1 89 ? -6.756 12.007 -9.680 1.00 86.31 89 ALA A CA 1
ATOM 655 C C . ALA A 1 89 ? -7.129 10.608 -9.161 1.00 86.31 89 ALA A C 1
ATOM 657 O O . ALA A 1 89 ? -7.624 9.781 -9.922 1.00 86.31 89 ALA A O 1
ATOM 658 N N . ALA A 1 90 ? -6.962 10.350 -7.859 1.00 86.19 90 ALA A N 1
ATOM 659 C CA . ALA A 1 90 ? -7.379 9.086 -7.256 1.00 86.19 90 ALA A CA 1
ATOM 660 C C . ALA A 1 90 ? -8.890 8.859 -7.420 1.00 86.19 90 ALA A C 1
ATOM 662 O O . ALA A 1 90 ? -9.316 7.783 -7.824 1.00 86.19 90 ALA A O 1
ATOM 663 N N . LYS A 1 91 ? -9.706 9.892 -7.184 1.00 88.44 91 LYS A N 1
ATOM 664 C CA . LYS A 1 91 ? -11.160 9.802 -7.346 1.00 88.44 91 LYS A CA 1
ATOM 665 C C . LYS A 1 91 ? -11.587 9.579 -8.800 1.00 88.44 91 LYS A C 1
ATOM 667 O O . LYS A 1 91 ? -12.507 8.807 -9.038 1.00 88.44 91 LYS A O 1
ATOM 672 N N . GLU A 1 92 ? -10.948 10.248 -9.757 1.00 89.94 92 GLU A N 1
ATOM 673 C CA . GLU A 1 92 ? -11.237 10.101 -11.193 1.00 89.94 92 GLU A CA 1
ATOM 674 C C . GLU A 1 92 ? -10.930 8.693 -11.716 1.00 89.94 92 GLU A C 1
ATOM 676 O O . GLU A 1 92 ? -11.580 8.239 -12.653 1.00 89.94 92 GLU A O 1
ATOM 681 N N . ASN A 1 93 ? -9.986 7.995 -11.083 1.00 84.06 93 ASN A N 1
ATOM 682 C CA . ASN A 1 93 ? -9.599 6.629 -11.433 1.00 84.06 93 ASN A CA 1
ATOM 683 C C . ASN A 1 93 ? -10.245 5.559 -10.529 1.00 84.06 93 ASN A C 1
ATOM 685 O O . ASN A 1 93 ? -9.832 4.405 -10.578 1.00 84.06 93 ASN A O 1
ATOM 689 N N . ASP A 1 94 ? -11.229 5.931 -9.698 1.00 85.31 94 ASP A N 1
ATOM 690 C CA . ASP A 1 94 ? -11.894 5.049 -8.720 1.00 85.31 94 ASP A CA 1
ATOM 691 C C . ASP A 1 94 ? -10.911 4.311 -7.786 1.00 85.31 94 ASP A C 1
ATOM 693 O O . ASP A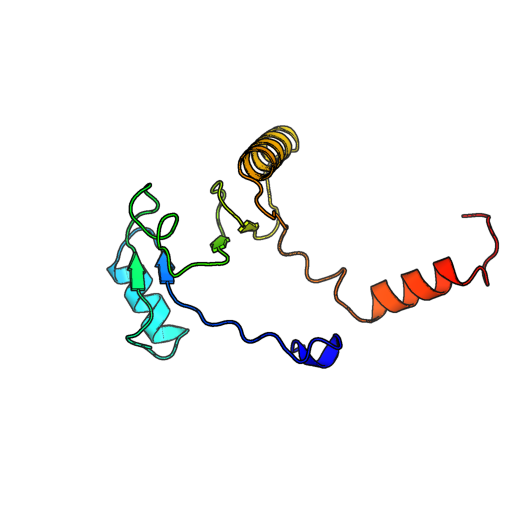 1 94 ? -11.042 3.134 -7.454 1.00 85.31 94 ASP A O 1
ATOM 697 N N . MET A 1 95 ? -9.867 5.030 -7.372 1.00 82.94 95 MET A N 1
ATOM 698 C CA . MET A 1 95 ? -8.750 4.516 -6.590 1.00 82.94 95 MET A CA 1
ATOM 699 C C . MET A 1 95 ? -8.869 4.881 -5.110 1.00 82.94 95 MET A C 1
ATOM 701 O O . MET A 1 95 ? -9.176 6.019 -4.742 1.00 82.94 95 MET A O 1
ATOM 705 N N . ILE A 1 96 ? -8.510 3.936 -4.237 1.00 84.25 96 ILE A N 1
ATOM 706 C CA . ILE A 1 96 ? -8.308 4.217 -2.811 1.00 84.25 96 ILE A CA 1
ATOM 707 C C . ILE A 1 96 ? -6.976 4.957 -2.631 1.00 84.25 96 ILE A C 1
ATOM 709 O O . ILE A 1 96 ? -5.951 4.586 -3.202 1.00 84.25 96 ILE A O 1
ATOM 713 N N . PHE A 1 97 ? -6.980 5.990 -1.790 1.00 86.19 97 PHE A N 1
ATOM 714 C CA . PHE A 1 97 ? -5.789 6.754 -1.434 1.00 86.19 97 PHE A CA 1
ATOM 715 C C . PHE A 1 97 ? -5.685 6.914 0.079 1.00 86.19 97 PHE A C 1
ATOM 717 O O . PHE A 1 97 ? -6.654 7.306 0.732 1.00 86.19 97 PHE A O 1
ATOM 724 N N . MET A 1 98 ? -4.509 6.635 0.642 1.00 86.88 98 MET A N 1
ATOM 725 C CA . MET A 1 98 ? -4.310 6.668 2.086 1.00 86.88 98 MET A CA 1
ATOM 726 C C . MET A 1 98 ? -2.887 7.111 2.443 1.00 86.88 98 MET A C 1
ATOM 728 O O . MET A 1 98 ? -1.906 6.548 1.976 1.00 86.88 98 MET A O 1
ATOM 732 N N . GLU A 1 99 ? -2.752 8.096 3.331 1.00 87.94 99 GLU A N 1
ATOM 733 C CA . GLU A 1 99 ? -1.460 8.379 3.969 1.00 87.94 99 GLU A CA 1
ATOM 734 C C . GLU A 1 99 ? -1.122 7.246 4.953 1.00 87.94 99 GLU A C 1
ATOM 736 O O . GLU A 1 99 ? -2.013 6.756 5.652 1.00 87.94 99 GLU A O 1
ATOM 741 N N . ALA A 1 100 ? 0.153 6.857 5.049 1.00 86.06 100 ALA A N 1
ATOM 742 C CA . ALA A 1 100 ? 0.691 5.803 5.916 1.00 86.06 100 ALA A CA 1
ATOM 743 C C . ALA A 1 100 ? 0.650 6.168 7.418 1.00 86.06 100 ALA A C 1
ATOM 745 O O . ALA A 1 100 ? 1.616 6.051 8.172 1.00 86.06 100 ALA A O 1
ATOM 746 N N . MET A 1 101 ? -0.509 6.620 7.887 1.00 84.88 101 MET A N 1
ATOM 747 C CA . MET A 1 101 ? -0.797 6.957 9.269 1.00 84.88 101 MET A CA 1
ATOM 748 C C . MET A 1 101 ? -1.166 5.693 10.030 1.00 84.88 101 MET A C 1
ATOM 750 O O . MET A 1 101 ? -2.293 5.219 9.969 1.00 84.88 101 MET A O 1
ATOM 754 N N . TRP A 1 102 ? -0.237 5.164 10.815 1.00 84.25 102 TRP A N 1
ATOM 755 C CA . TRP A 1 102 ? -0.510 4.003 11.664 1.00 84.25 102 TRP A CA 1
ATOM 756 C C . TRP A 1 102 ? -1.273 4.337 12.962 1.00 84.25 102 TRP A C 1
ATOM 758 O O . TRP A 1 102 ? -1.861 3.437 13.568 1.00 84.25 102 TRP A O 1
ATOM 768 N N . THR A 1 103 ? -1.266 5.607 13.396 1.00 86.38 103 THR A N 1
ATOM 769 C CA . THR A 1 103 ? -1.826 6.064 14.682 1.00 86.38 103 THR A CA 1
ATOM 770 C C . THR A 1 103 ? -3.325 5.791 14.830 1.00 86.38 103 THR A C 1
ATOM 772 O O . THR A 1 103 ? -3.698 5.227 15.856 1.00 86.38 103 THR A O 1
ATOM 775 N N . PRO A 1 104 ? -4.196 6.093 13.842 1.00 84.00 104 PRO A N 1
ATOM 776 C CA . PRO A 1 104 ? -5.633 5.821 13.961 1.00 84.00 104 PRO A CA 1
ATOM 777 C C . PRO A 1 104 ? -5.968 4.332 14.130 1.00 84.00 104 PRO A C 1
ATOM 779 O O . PRO A 1 104 ? -7.041 3.993 14.615 1.00 84.00 104 PRO A O 1
ATOM 782 N N . PHE A 1 105 ? -5.038 3.442 13.768 1.00 81.56 105 PHE A N 1
ATOM 783 C CA . PHE A 1 105 ? -5.190 1.987 13.848 1.00 81.56 105 PHE A CA 1
ATOM 784 C C . PHE A 1 105 ? -4.569 1.382 15.115 1.00 81.56 105 PHE A C 1
ATOM 786 O O . PHE A 1 105 ? -4.312 0.174 15.162 1.00 81.56 105 PHE A O 1
ATOM 793 N N . GLN A 1 106 ? -4.258 2.208 16.117 1.00 85.56 106 GLN A N 1
ATOM 794 C CA . GLN A 1 106 ? -3.803 1.753 17.430 1.00 85.56 106 GLN A CA 1
ATOM 795 C C . GLN A 1 106 ? -4.996 1.570 18.387 1.00 85.56 106 GLN A C 1
ATOM 797 O O . GLN A 1 106 ? -6.000 2.270 18.249 1.00 85.56 106 GLN A O 1
ATOM 802 N N . PRO A 1 107 ? -4.894 0.683 19.397 1.00 87.06 107 PRO A N 1
ATOM 803 C CA . PRO A 1 107 ? -5.986 0.450 20.346 1.00 87.06 107 PRO A CA 1
ATOM 804 C C . PRO A 1 107 ? -6.420 1.704 21.112 1.00 87.06 107 PRO A C 1
ATOM 806 O O . PRO A 1 107 ? -7.604 1.889 21.371 1.00 87.06 107 PRO A O 1
ATOM 809 N N . LEU A 1 108 ? -5.472 2.582 21.457 1.00 89.88 108 LEU A N 1
ATOM 810 C CA . LEU A 1 108 ? -5.746 3.754 22.286 1.00 89.88 108 LEU A CA 1
ATOM 811 C C . LEU A 1 108 ? -6.694 4.761 21.598 1.00 89.88 108 LEU A C 1
ATOM 813 O O . LEU A 1 108 ? -7.728 5.061 22.188 1.00 89.88 108 LEU A O 1
ATOM 817 N N . PRO A 1 109 ? -6.430 5.253 20.370 1.00 89.50 109 PRO A N 1
ATOM 818 C CA . PRO A 1 109 ? -7.377 6.129 19.675 1.00 89.50 109 PRO A CA 1
ATOM 819 C C . PRO A 1 109 ? -8.761 5.509 19.468 1.00 89.50 109 PRO A C 1
ATOM 821 O O . PRO A 1 109 ? -9.758 6.219 19.566 1.00 89.50 109 PRO A O 1
ATOM 824 N N . LEU A 1 110 ? -8.837 4.195 19.231 1.00 87.25 110 LEU A N 1
ATOM 825 C CA . LEU A 1 110 ? -10.112 3.483 19.103 1.00 87.25 110 LEU A CA 1
ATOM 826 C C . LEU A 1 110 ? -10.890 3.467 20.426 1.00 87.25 110 LEU A C 1
ATOM 828 O O . LEU A 1 110 ? -12.086 3.745 20.431 1.00 87.25 110 LEU A O 1
ATOM 832 N N . ALA A 1 111 ? -10.211 3.204 21.546 1.00 89.31 111 ALA A N 1
ATOM 833 C CA . ALA A 1 111 ? -10.817 3.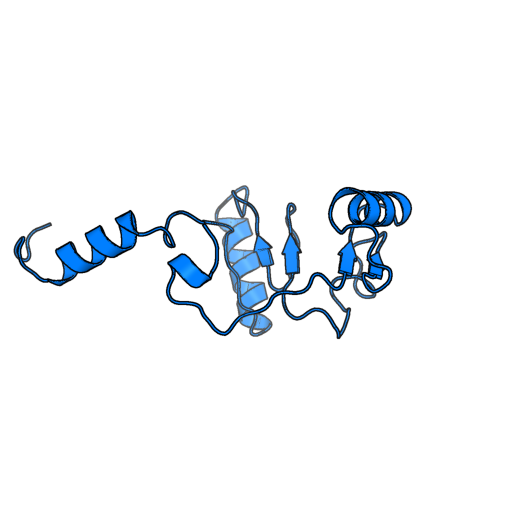239 22.875 1.00 89.31 111 ALA A CA 1
ATOM 834 C C . ALA A 1 111 ? -11.299 4.649 23.244 1.00 89.31 111 ALA A C 1
ATOM 836 O O . ALA A 1 111 ? -12.418 4.811 23.723 1.00 89.31 111 ALA A O 1
ATOM 837 N N . VAL A 1 112 ? -10.490 5.677 22.959 1.00 90.25 112 VAL A N 1
ATOM 838 C CA . VAL A 1 112 ? -10.873 7.082 23.176 1.00 90.25 112 VAL A CA 1
ATOM 839 C C . VAL A 1 112 ? -12.101 7.439 22.343 1.00 90.25 112 VAL A C 1
ATOM 841 O O . VAL A 1 112 ? -13.046 8.010 22.875 1.00 90.25 112 VAL A O 1
ATOM 844 N N . LYS A 1 113 ? -12.125 7.066 21.058 1.00 88.50 113 LYS A N 1
ATOM 845 C CA . LYS A 1 113 ? -13.284 7.292 20.188 1.00 88.50 113 LYS A CA 1
ATOM 846 C C . LYS A 1 113 ? -14.540 6.611 20.742 1.00 88.50 113 LYS A C 1
ATOM 848 O O . LYS A 1 113 ? -15.563 7.270 20.867 1.00 88.50 113 LYS A O 1
ATOM 853 N N . SER A 1 114 ? -14.445 5.339 21.136 1.00 89.00 114 SER A N 1
ATOM 854 C CA . SER A 1 114 ? -15.571 4.591 21.712 1.00 89.00 114 SER A CA 1
ATOM 855 C C . SER A 1 114 ? -16.117 5.236 22.985 1.00 89.00 114 SER A C 1
ATOM 857 O O . SER A 1 114 ? -17.322 5.210 23.211 1.00 89.00 114 SER A O 1
ATOM 859 N N . LEU A 1 115 ? -15.242 5.801 23.817 1.00 89.75 115 LEU A N 1
ATOM 860 C CA . LEU A 1 115 ? -15.626 6.465 25.058 1.00 89.75 115 LEU A CA 1
ATOM 861 C C . LEU A 1 115 ? -16.269 7.840 24.805 1.00 89.75 115 LEU A C 1
ATOM 863 O O . LEU A 1 115 ? -17.196 8.234 25.502 1.00 89.75 115 LEU A O 1
ATOM 867 N N . LEU A 1 116 ? -15.813 8.566 23.781 1.00 87.88 116 LEU A N 1
ATOM 868 C CA . LEU A 1 116 ? -16.472 9.799 23.338 1.00 87.88 116 LEU A CA 1
ATOM 869 C C . LEU A 1 116 ? -17.858 9.509 22.739 1.00 87.88 116 LEU A C 1
ATOM 871 O O . LEU A 1 116 ? -18.802 10.256 22.984 1.00 87.88 116 LEU A O 1
ATOM 875 N N . GLU A 1 117 ? -17.993 8.414 21.988 1.00 88.50 117 GLU A N 1
ATOM 876 C CA . GLU A 1 117 ? -19.253 7.984 21.368 1.00 88.50 117 GLU A CA 1
ATOM 877 C C . GLU A 1 117 ? -20.245 7.358 22.366 1.00 88.50 117 GLU A C 1
ATOM 879 O O . GLU A 1 117 ? -21.445 7.371 22.094 1.00 88.50 117 GLU A O 1
ATOM 884 N N . SER A 1 118 ? -19.796 6.859 23.529 1.00 88.75 118 SER A N 1
ATOM 885 C CA . SER A 1 118 ? -20.692 6.282 24.551 1.00 88.75 118 SER A CA 1
ATOM 886 C C . SER A 1 118 ? -21.586 7.322 25.234 1.00 88.75 118 SER A C 1
ATOM 888 O O . SER A 1 118 ? -22.569 6.966 25.884 1.00 88.75 118 SER A O 1
ATOM 890 N N . GLY A 1 119 ? -21.268 8.612 25.086 1.00 82.25 119 GLY A N 1
ATOM 891 C CA . GLY A 1 119 ? -22.018 9.707 25.697 1.00 82.25 119 GLY A CA 1
ATOM 892 C C . GLY A 1 119 ? -21.801 9.850 27.208 1.00 82.25 119 GLY A C 1
ATOM 893 O O . GLY A 1 119 ? -22.400 10.741 27.810 1.00 82.25 119 GLY A O 1
ATOM 894 N N . GLU A 1 120 ? -20.918 9.046 27.817 1.00 80.56 120 GLU A N 1
ATOM 895 C CA . GLU A 1 120 ? -20.592 9.095 29.255 1.00 80.56 120 GLU A CA 1
ATOM 896 C C . GLU A 1 120 ? -20.067 10.464 29.709 1.00 80.56 120 GLU A C 1
ATOM 898 O O . GLU A 1 120 ? -20.268 10.860 30.856 1.00 80.56 120 GLU A O 1
ATOM 903 N N . PHE A 1 121 ? -19.444 11.221 28.803 1.00 77.81 121 PHE A N 1
ATOM 904 C CA . PHE A 1 121 ? -18.923 12.559 29.089 1.00 77.81 121 PHE A CA 1
ATOM 905 C C . PHE A 1 121 ? -19.880 13.715 28.747 1.00 77.81 121 PHE A C 1
ATOM 907 O O . PHE A 1 121 ? -19.528 14.877 28.940 1.00 77.81 121 PHE A O 1
ATOM 914 N N . GLY A 1 122 ? -21.099 13.427 28.277 1.00 73.38 122 GLY A N 1
ATOM 915 C CA . GLY A 1 122 ? -22.079 14.444 27.890 1.00 73.38 122 GLY A CA 1
ATOM 916 C C . GLY A 1 122 ? -21.781 15.142 26.553 1.00 73.38 122 GLY A C 1
ATOM 917 O O . GLY A 1 122 ? -20.695 15.057 25.989 1.00 73.38 122 GLY A O 1
ATOM 918 N N . ALA A 1 123 ? -22.784 15.847 26.020 1.00 65.12 123 ALA A N 1
ATOM 919 C CA . ALA A 1 123 ? -22.776 16.432 24.669 1.00 65.12 123 ALA A CA 1
ATOM 920 C C . ALA A 1 123 ? -22.016 17.771 24.537 1.00 65.12 123 ALA A C 1
ATOM 922 O O . ALA A 1 123 ? -22.249 18.518 23.587 1.00 65.12 123 ALA A O 1
ATOM 923 N N . ARG A 1 124 ? -21.156 18.125 25.499 1.00 57.03 124 ARG A N 1
ATOM 924 C CA . ARG A 1 124 ? -20.381 19.373 25.467 1.00 57.03 124 ARG A CA 1
ATOM 925 C C . ARG A 1 124 ? -18.889 19.069 25.456 1.00 57.03 124 ARG A C 1
ATOM 927 O O . ARG A 1 124 ? -18.277 18.948 26.512 1.00 57.03 124 ARG A O 1
ATOM 934 N N . TRP A 1 125 ? -18.355 19.014 24.241 1.00 50.69 125 TRP A N 1
ATOM 935 C CA . TRP A 1 125 ? -16.955 19.245 23.908 1.00 50.69 125 TRP A CA 1
ATOM 936 C C . TRP A 1 125 ? -16.900 20.367 22.875 1.00 50.69 125 TRP A C 1
ATOM 938 O O . TRP A 1 125 ? -17.782 20.368 21.984 1.00 50.69 125 TRP A O 1
#

Radius of gyration: 18.52 Å; chains: 1; bounding box: 43×37×48 Å